Protein AF-A0A364JUT9-F1 (afdb_monomer_lite)

Sequence (100 aa):
MSEGKKLDDGKARMDLLPPEFLFATADILAFGAGKYGDRNWEKGMSWGRVFAALMRHMWAWWRKEPNDPETGKSHLWHAACCIAFLIAYEQRQSGTDDRP

pLDDT: mean 96.1, std 6.49, range [58.47, 98.88]

Secondary structure (DSSP, 8-state):
-PPPP---TTS--GGGS-HHHHHHHHHHHHHHHHHH-TTGGGG--BHHHHHHHHHHHHHHHHTTPPSPTTTSS-HHHHHHHHHHHHHHHHHHT-SB----

Structure (mmCIF, N/CA/C/O backbone):
data_AF-A0A364JUT9-F1
#
_entry.id   AF-A0A364JUT9-F1
#
loop_
_atom_site.group_PDB
_atom_site.id
_atom_site.type_symbol
_atom_site.label_atom_id
_atom_site.label_alt_id
_atom_site.label_comp_id
_atom_site.label_asym_id
_atom_site.label_entity_id
_atom_site.label_seq_id
_atom_site.pdbx_PDB_ins_code
_atom_site.Cartn_x
_atom_site.Cartn_y
_atom_site.Cartn_z
_atom_site.occupancy
_atom_site.B_iso_or_equiv
_atom_site.auth_seq_id
_atom_site.auth_comp_id
_atom_site.auth_asym_id
_atom_site.auth_atom_id
_atom_site.pdbx_PDB_model_num
ATOM 1 N N . MET A 1 1 ? -42.294 -15.866 -11.184 1.00 58.47 1 MET A N 1
ATOM 2 C CA . MET A 1 1 ? -41.504 -16.093 -9.956 1.00 58.47 1 MET A CA 1
ATOM 3 C C . MET A 1 1 ? -40.884 -14.762 -9.570 1.00 58.47 1 MET A C 1
ATOM 5 O O . MET A 1 1 ? -40.349 -14.116 -10.459 1.00 58.47 1 MET A O 1
ATOM 9 N N . SER A 1 2 ? -41.024 -14.305 -8.326 1.00 66.50 2 SER A N 1
ATOM 10 C CA . SER A 1 2 ? -40.349 -13.083 -7.864 1.00 66.50 2 SER A CA 1
ATOM 11 C C . SER A 1 2 ? -38.942 -13.437 -7.384 1.00 66.50 2 SER A C 1
ATOM 13 O O . SER A 1 2 ? -38.812 -14.268 -6.485 1.00 66.50 2 SER A O 1
ATOM 15 N N . GLU A 1 3 ? -37.906 -12.844 -7.977 1.00 78.75 3 GLU A N 1
ATOM 16 C CA . GLU A 1 3 ? -36.531 -12.995 -7.487 1.00 78.75 3 GLU A CA 1
ATOM 17 C C . GLU A 1 3 ? -36.251 -12.073 -6.290 1.00 78.75 3 GLU A C 1
ATOM 19 O O . GLU A 1 3 ? -36.969 -11.099 -6.046 1.00 78.75 3 GLU A O 1
ATOM 24 N N . GLY A 1 4 ? -35.194 -12.385 -5.537 1.00 77.12 4 GLY A N 1
ATOM 25 C CA . GLY A 1 4 ? -34.734 -11.552 -4.431 1.00 77.12 4 GLY A CA 1
ATOM 26 C C . GLY A 1 4 ? -34.088 -10.259 -4.929 1.00 77.12 4 GLY A C 1
ATOM 27 O O . GLY A 1 4 ? -33.151 -10.291 -5.719 1.00 77.12 4 GLY A O 1
ATOM 28 N N . LYS A 1 5 ? -34.552 -9.113 -4.423 1.00 81.81 5 LYS A N 1
ATOM 29 C CA . LYS A 1 5 ? -33.970 -7.800 -4.726 1.00 81.81 5 LYS A CA 1
ATOM 30 C C .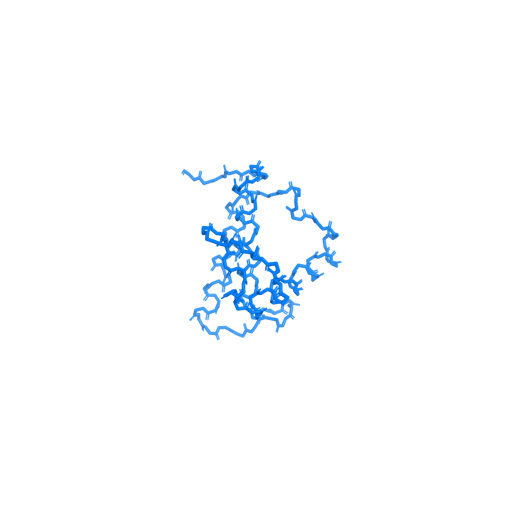 LYS A 1 5 ? -32.871 -7.462 -3.719 1.00 81.81 5 LYS A C 1
ATOM 32 O O . LYS A 1 5 ? -33.113 -7.478 -2.513 1.00 81.81 5 LYS A O 1
ATOM 37 N N . LYS A 1 6 ? -31.688 -7.086 -4.207 1.00 81.38 6 LYS A N 1
ATOM 38 C CA . LYS A 1 6 ? -30.591 -6.564 -3.383 1.00 81.38 6 LYS A CA 1
ATOM 39 C C . LYS A 1 6 ? -30.417 -5.069 -3.652 1.00 81.38 6 LYS A C 1
ATOM 41 O O . LYS A 1 6 ? -30.128 -4.669 -4.774 1.00 81.38 6 LYS A O 1
ATOM 46 N N . LEU A 1 7 ? -30.646 -4.242 -2.633 1.00 85.56 7 LEU A N 1
ATOM 47 C CA . LEU A 1 7 ? -30.439 -2.793 -2.698 1.00 85.56 7 LEU A CA 1
ATOM 48 C C . LEU A 1 7 ? -29.015 -2.490 -2.223 1.00 85.56 7 LEU A C 1
ATOM 50 O O . LEU A 1 7 ? -28.720 -2.585 -1.028 1.00 85.56 7 LEU A O 1
ATOM 54 N N . ASP A 1 8 ? -28.128 -2.198 -3.170 1.00 86.25 8 ASP A N 1
ATOM 55 C CA . ASP A 1 8 ? -26.706 -1.932 -2.917 1.00 86.25 8 ASP A CA 1
ATOM 56 C C . ASP A 1 8 ? -26.336 -0.440 -3.050 1.00 86.25 8 ASP A C 1
ATOM 58 O O . ASP A 1 8 ? -25.159 -0.089 -2.972 1.00 86.25 8 ASP A O 1
ATOM 62 N N . ASP A 1 9 ? -27.332 0.445 -3.171 1.00 89.25 9 ASP A N 1
ATOM 63 C CA . ASP A 1 9 ? -27.134 1.899 -3.172 1.00 89.25 9 ASP A CA 1
ATOM 64 C C . ASP A 1 9 ? -26.361 2.354 -1.925 1.00 89.25 9 ASP A C 1
ATOM 66 O O . ASP A 1 9 ? -26.660 1.960 -0.795 1.00 89.25 9 ASP A O 1
ATOM 70 N N . GLY A 1 10 ? -25.335 3.177 -2.148 1.00 89.69 10 GLY A N 1
ATOM 71 C CA . GLY A 1 10 ? -24.460 3.701 -1.097 1.00 89.69 10 GLY A CA 1
ATOM 72 C C . GLY A 1 10 ? -23.404 2.722 -0.566 1.00 89.69 10 GLY A C 1
ATOM 73 O O . GLY A 1 10 ? -22.617 3.111 0.296 1.00 89.69 10 GLY A O 1
ATOM 74 N N . LYS A 1 11 ? -23.338 1.475 -1.057 1.00 92.12 11 LYS A N 1
ATOM 75 C CA . LYS A 1 11 ? -22.306 0.509 -0.643 1.00 92.12 11 LYS A CA 1
ATOM 76 C C . LYS A 1 11 ? -21.031 0.646 -1.475 1.00 92.12 11 LYS A C 1
ATOM 78 O O . LYS A 1 11 ? -21.060 1.037 -2.641 1.00 92.12 11 LYS A O 1
ATOM 83 N N . ALA A 1 12 ? -19.900 0.268 -0.879 1.00 93.31 12 ALA A N 1
ATOM 84 C CA . ALA A 1 12 ? -18.621 0.216 -1.577 1.00 93.31 12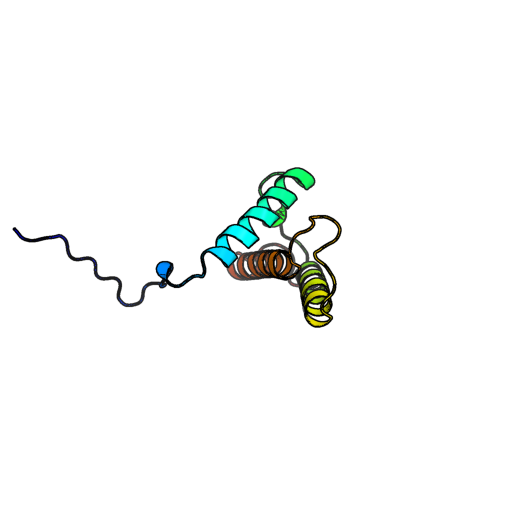 ALA A CA 1
ATOM 85 C C . ALA A 1 12 ? -18.668 -0.775 -2.756 1.00 93.31 12 ALA A C 1
ATOM 87 O O . ALA A 1 12 ? -19.085 -1.926 -2.607 1.00 93.31 12 ALA A O 1
ATOM 88 N N . ARG A 1 13 ? -18.203 -0.329 -3.926 1.00 93.50 13 ARG A N 1
ATOM 89 C CA . ARG A 1 13 ? -18.170 -1.108 -5.171 1.00 93.50 13 ARG A CA 1
ATOM 90 C C . ARG A 1 13 ? -16.906 -1.960 -5.261 1.00 93.50 13 ARG A C 1
ATOM 92 O O . ARG A 1 13 ? -15.987 -1.657 -6.016 1.00 93.50 13 ARG A O 1
ATOM 99 N N . MET A 1 14 ? -16.863 -3.017 -4.449 1.00 93.75 14 MET A N 1
ATOM 100 C CA . MET A 1 14 ? -15.730 -3.955 -4.385 1.00 93.75 14 MET A CA 1
ATOM 101 C C . MET A 1 14 ? -15.410 -4.597 -5.742 1.00 93.75 14 MET A C 1
ATOM 103 O O . MET A 1 14 ? -14.259 -4.909 -6.017 1.00 93.75 14 MET A O 1
ATOM 107 N N . ASP A 1 15 ? -16.420 -4.761 -6.595 1.00 93.25 15 ASP A N 1
ATOM 108 C CA . ASP A 1 15 ? -16.316 -5.299 -7.952 1.00 93.25 15 ASP A CA 1
ATOM 109 C C . ASP A 1 15 ? -15.539 -4.397 -8.926 1.00 93.25 15 ASP A C 1
ATOM 111 O O . ASP A 1 15 ? -15.110 -4.867 -9.974 1.00 93.25 15 ASP A O 1
ATOM 115 N N . LEU A 1 16 ? -15.341 -3.118 -8.587 1.00 94.94 16 LEU A N 1
ATOM 116 C CA . LEU A 1 16 ? -14.548 -2.180 -9.386 1.00 94.94 16 LEU A CA 1
ATOM 117 C C . LEU A 1 16 ? -13.066 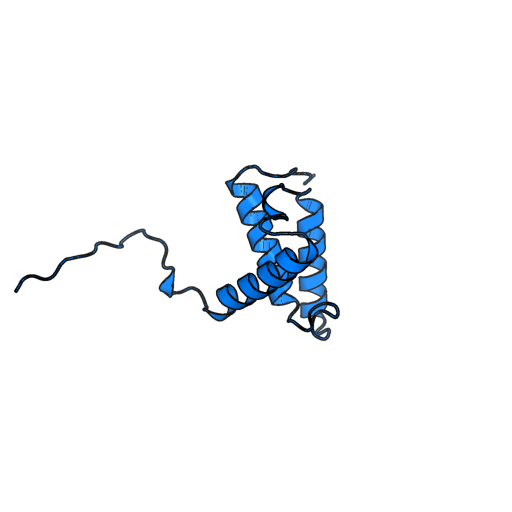-2.157 -8.994 1.00 94.94 16 LEU A C 1
ATOM 119 O O . LEU A 1 16 ? -12.277 -1.476 -9.650 1.00 94.94 16 LEU A O 1
ATOM 123 N N . LEU A 1 17 ? -12.672 -2.863 -7.930 1.00 96.19 17 LEU A N 1
ATOM 124 C CA . LEU A 1 17 ? -11.262 -2.971 -7.570 1.00 96.19 17 LEU A CA 1
ATOM 125 C C . LEU A 1 17 ? -10.529 -3.815 -8.621 1.00 96.19 17 LEU A C 1
ATOM 127 O O . LEU A 1 17 ? -10.958 -4.940 -8.885 1.00 96.19 17 LEU A O 1
ATOM 131 N N . PRO A 1 18 ? -9.405 -3.328 -9.184 1.00 97.31 18 PRO A N 1
ATOM 132 C CA . PRO A 1 18 ? -8.568 -4.139 -10.057 1.00 97.31 18 PRO A CA 1
ATOM 133 C C . PRO A 1 18 ? -8.095 -5.396 -9.309 1.00 97.31 18 PRO A C 1
ATOM 135 O O . PRO A 1 18 ? -7.448 -5.261 -8.260 1.00 97.31 18 PRO A O 1
ATOM 138 N N . PRO A 1 19 ? -8.387 -6.615 -9.797 1.00 97.56 19 PRO A N 1
ATOM 139 C CA . PRO A 1 19 ? -7.955 -7.843 -9.134 1.00 97.56 19 PRO A CA 1
ATOM 140 C C . PRO A 1 19 ? -6.435 -7.917 -8.955 1.00 97.56 19 PRO A C 1
ATOM 142 O O . PRO A 1 19 ? -5.955 -8.458 -7.962 1.00 97.56 19 PRO A O 1
ATOM 145 N N . GLU A 1 20 ? -5.668 -7.316 -9.866 1.00 98.25 20 GLU A N 1
ATOM 146 C CA . GLU A 1 20 ? -4.209 -7.240 -9.803 1.00 98.25 20 GLU A CA 1
ATOM 147 C C . GLU A 1 20 ? -3.738 -6.543 -8.529 1.00 98.25 20 GLU A C 1
ATOM 149 O O . GLU A 1 20 ? -2.767 -6.986 -7.929 1.00 98.25 20 GLU A O 1
ATOM 154 N N . PHE A 1 21 ? -4.433 -5.492 -8.077 1.00 98.19 21 PHE A N 1
ATOM 155 C CA . PHE A 1 21 ? -4.106 -4.806 -6.826 1.00 98.19 21 PHE A CA 1
ATOM 156 C C . PHE A 1 21 ? -4.316 -5.724 -5.615 1.00 98.19 21 PHE A C 1
ATOM 158 O O . PHE A 1 21 ? -3.480 -5.765 -4.707 1.00 98.19 21 PHE A O 1
ATOM 165 N N . LEU A 1 22 ? -5.411 -6.490 -5.621 1.00 98.00 22 LEU A N 1
ATOM 166 C CA . LEU A 1 22 ? -5.748 -7.426 -4.549 1.00 98.00 22 LEU A CA 1
ATOM 167 C C . LEU A 1 22 ? -4.718 -8.556 -4.463 1.00 98.00 22 LEU A C 1
ATOM 169 O O . LEU A 1 22 ? -4.142 -8.782 -3.398 1.00 98.00 22 LEU A O 1
ATOM 173 N N . PHE A 1 23 ? -4.442 -9.223 -5.585 1.00 98.50 23 PHE A N 1
ATOM 174 C CA . PHE A 1 23 ? -3.491 -10.333 -5.634 1.00 98.50 23 PHE A CA 1
ATOM 175 C C . PHE A 1 23 ? -2.049 -9.872 -5.400 1.00 98.50 23 PHE A C 1
ATOM 177 O O . PHE A 1 23 ? -1.326 -10.525 -4.655 1.00 98.50 23 PHE A O 1
ATOM 184 N N . ALA A 1 24 ? -1.646 -8.717 -5.939 1.00 98.62 24 ALA A N 1
ATOM 185 C CA . ALA A 1 24 ? -0.332 -8.132 -5.678 1.00 98.62 24 ALA A CA 1
ATOM 186 C C . ALA A 1 24 ? -0.099 -7.882 -4.185 1.00 98.62 24 ALA A C 1
ATOM 188 O O . ALA A 1 24 ? 0.941 -8.250 -3.640 1.00 98.62 24 ALA A O 1
ATOM 189 N N . THR A 1 25 ? -1.078 -7.272 -3.513 1.00 98.50 25 THR A N 1
ATOM 190 C CA . THR A 1 25 ? -0.987 -6.995 -2.075 1.00 98.50 25 THR A CA 1
ATOM 191 C C . THR A 1 25 ? -0.973 -8.298 -1.273 1.00 98.50 25 THR A C 1
ATOM 193 O O . THR A 1 25 ? -0.171 -8.436 -0.350 1.00 98.50 25 THR A O 1
ATOM 196 N N . ALA A 1 26 ? -1.806 -9.276 -1.646 1.00 98.50 26 ALA A N 1
ATOM 197 C CA . ALA A 1 26 ? -1.848 -10.589 -1.004 1.00 98.50 26 ALA A CA 1
ATOM 198 C C . ALA A 1 26 ? -0.514 -11.349 -1.119 1.00 98.50 26 ALA A C 1
ATOM 200 O O . ALA A 1 26 ? -0.046 -11.893 -0.121 1.00 98.50 26 ALA A O 1
ATOM 201 N N . ASP A 1 27 ? 0.135 -11.326 -2.286 1.00 98.62 27 ASP A N 1
ATOM 202 C CA . ASP A 1 27 ? 1.451 -11.941 -2.503 1.00 98.62 27 ASP A CA 1
ATOM 203 C C . ASP A 1 27 ? 2.521 -11.337 -1.577 1.00 98.62 27 ASP A C 1
ATOM 205 O O . ASP A 1 27 ? 3.300 -12.067 -0.958 1.00 98.62 27 ASP A O 1
ATOM 209 N N . ILE A 1 28 ? 2.555 -10.006 -1.435 1.00 98.75 28 ILE A N 1
ATOM 210 C CA . ILE A 1 28 ? 3.516 -9.338 -0.540 1.00 98.75 28 ILE A CA 1
ATOM 211 C C . ILE A 1 28 ? 3.205 -9.629 0.932 1.00 98.75 28 ILE A C 1
ATOM 213 O O . ILE A 1 28 ? 4.126 -9.824 1.727 1.00 98.75 28 ILE A O 1
ATOM 217 N N . LEU A 1 29 ? 1.926 -9.712 1.309 1.00 98.62 29 LEU A N 1
ATOM 218 C CA . LEU A 1 29 ? 1.529 -10.130 2.655 1.00 98.62 29 LEU A CA 1
ATOM 219 C C . LEU A 1 29 ? 1.960 -11.571 2.950 1.00 98.62 29 LEU A C 1
ATOM 221 O O . LEU A 1 29 ? 2.456 -11.826 4.044 1.00 98.62 29 LEU A O 1
ATOM 225 N N . ALA A 1 30 ? 1.828 -12.490 1.988 1.00 98.69 30 ALA A N 1
ATOM 226 C CA . ALA A 1 30 ? 2.282 -13.873 2.127 1.00 98.69 30 ALA A CA 1
ATOM 227 C C . ALA A 1 30 ? 3.809 -13.958 2.285 1.00 98.69 30 ALA A C 1
ATOM 229 O O . ALA A 1 30 ? 4.301 -14.658 3.171 1.00 98.69 30 ALA A O 1
ATOM 230 N N . PHE A 1 31 ? 4.564 -13.186 1.495 1.00 98.62 31 PHE A N 1
ATOM 231 C CA . PHE A 1 31 ? 6.013 -13.053 1.672 1.00 98.62 31 PHE A CA 1
ATOM 232 C C . PHE A 1 31 ? 6.368 -12.539 3.079 1.00 98.62 31 PHE A C 1
ATOM 234 O O . PHE A 1 31 ? 7.194 -13.127 3.781 1.00 98.62 31 PHE A O 1
ATOM 241 N N . GLY A 1 32 ? 5.700 -11.471 3.527 1.00 98.06 32 GLY A N 1
ATOM 242 C CA . GLY A 1 32 ? 5.889 -10.901 4.859 1.00 98.06 32 GLY A CA 1
ATOM 243 C C . GLY A 1 32 ? 5.532 -11.874 5.985 1.00 98.06 32 GLY A C 1
ATOM 244 O O . GLY A 1 32 ? 6.248 -11.924 6.982 1.00 98.06 32 GLY A O 1
ATOM 245 N N . ALA A 1 33 ? 4.479 -12.676 5.818 1.00 98.50 33 ALA A N 1
ATOM 246 C CA . ALA A 1 33 ? 4.079 -13.709 6.768 1.00 98.50 33 ALA A CA 1
ATOM 247 C C . ALA A 1 33 ? 5.150 -14.801 6.904 1.00 98.50 33 ALA A C 1
ATOM 249 O O . ALA A 1 33 ? 5.528 -15.150 8.020 1.00 98.50 33 ALA A O 1
ATOM 250 N N . GLY A 1 34 ? 5.730 -15.261 5.790 1.00 98.31 34 GLY A N 1
ATOM 251 C CA . GLY A 1 34 ? 6.846 -16.212 5.819 1.00 98.31 34 GLY A CA 1
ATOM 252 C C . GLY A 1 34 ? 8.095 -15.666 6.523 1.00 98.31 34 GLY A C 1
ATOM 253 O O . GLY A 1 34 ? 8.816 -16.419 7.174 1.00 98.31 34 GLY A O 1
ATOM 254 N N . LYS A 1 35 ? 8.341 -14.353 6.434 1.00 98.00 35 LYS A N 1
ATOM 255 C CA . LYS A 1 35 ? 9.532 -13.704 7.007 1.00 98.00 35 LYS A CA 1
ATOM 256 C C . LYS A 1 35 ? 9.367 -13.257 8.463 1.00 98.00 35 LYS A C 1
ATOM 258 O O . LYS A 1 35 ? 10.315 -13.339 9.240 1.00 98.00 35 LYS A O 1
ATOM 263 N N . TYR A 1 36 ? 8.195 -12.744 8.827 1.00 97.94 36 TYR A N 1
ATOM 264 C CA . TYR A 1 36 ? 7.947 -12.078 10.113 1.00 97.94 36 TYR A CA 1
ATOM 265 C C . TYR A 1 36 ? 6.861 -12.757 10.960 1.00 97.94 36 TYR A C 1
ATOM 267 O O . TYR A 1 36 ? 6.582 -12.299 12.070 1.00 97.94 36 TYR A O 1
ATOM 275 N N . GLY A 1 37 ? 6.263 -13.837 10.456 1.00 98.31 37 GLY A N 1
ATOM 276 C CA . GLY A 1 37 ? 5.113 -14.508 11.047 1.00 98.31 37 GLY A CA 1
ATOM 277 C C . GLY A 1 37 ? 3.779 -13.905 10.607 1.00 98.31 37 GLY A C 1
ATOM 278 O O . GLY A 1 37 ? 3.678 -12.732 10.224 1.00 98.31 37 GLY A O 1
ATOM 279 N N . ASP A 1 38 ? 2.735 -14.726 10.693 1.00 98.25 38 ASP A N 1
ATOM 280 C CA . ASP A 1 38 ? 1.373 -14.345 10.334 1.00 98.25 38 ASP A CA 1
ATOM 281 C C . ASP A 1 38 ? 0.923 -13.091 11.083 1.00 98.25 38 ASP A C 1
ATOM 283 O O . ASP A 1 38 ? 1.138 -12.939 12.288 1.00 98.25 38 ASP A O 1
ATOM 287 N N . ARG A 1 39 ? 0.262 -12.184 10.353 1.00 97.19 39 ARG A N 1
ATOM 288 C CA . ARG A 1 39 ? -0.368 -10.971 10.905 1.00 97.19 39 ARG A CA 1
ATOM 289 C C . ARG A 1 39 ? 0.586 -10.076 11.713 1.00 97.19 39 ARG A C 1
ATOM 291 O O . ARG A 1 39 ? 0.123 -9.236 12.477 1.00 97.19 39 ARG A O 1
ATOM 298 N N . ASN A 1 40 ? 1.909 -10.182 11.529 1.00 98.12 40 ASN A N 1
ATOM 299 C CA . ASN A 1 40 ? 2.879 -9.393 12.300 1.00 98.12 40 ASN A CA 1
ATOM 300 C C . ASN A 1 40 ? 2.663 -7.874 12.177 1.00 98.12 40 ASN A C 1
ATOM 302 O O . ASN A 1 40 ? 2.910 -7.138 13.129 1.00 98.12 40 ASN A O 1
ATOM 306 N N . TRP A 1 41 ? 2.161 -7.413 11.028 1.00 97.81 41 TRP A N 1
ATOM 307 C CA . TRP A 1 41 ? 1.819 -6.011 10.796 1.00 97.81 41 TRP A CA 1
ATOM 308 C C . TRP A 1 41 ? 0.739 -5.483 11.755 1.00 97.81 41 TRP A C 1
ATOM 310 O O . TRP A 1 41 ? 0.747 -4.305 12.087 1.00 97.81 41 TRP A O 1
ATOM 320 N N . GLU A 1 42 ? -0.151 -6.332 12.278 1.00 97.94 42 GLU A N 1
ATOM 321 C CA . GLU A 1 42 ? -1.233 -5.904 13.179 1.00 97.94 42 GLU A CA 1
ATOM 322 C C . GLU A 1 42 ? -0.737 -5.436 14.548 1.00 97.94 42 GLU A C 1
ATOM 324 O O . GLU A 1 42 ? -1.455 -4.727 15.249 1.00 97.94 42 GLU A O 1
ATOM 329 N N . LYS A 1 43 ? 0.505 -5.775 14.916 1.00 97.81 43 LYS A N 1
ATOM 330 C CA . LYS A 1 43 ? 1.159 -5.250 16.124 1.00 97.81 43 LYS A CA 1
ATOM 331 C C . LYS A 1 43 ? 1.417 -3.740 16.039 1.00 97.81 43 LYS A C 1
ATOM 333 O O . LYS A 1 43 ? 1.719 -3.121 17.054 1.00 97.81 43 LYS A O 1
ATOM 338 N N . GLY A 1 44 ? 1.293 -3.154 14.847 1.00 97.56 44 GLY A N 1
ATOM 339 C CA . GLY A 1 44 ? 1.565 -1.749 14.597 1.00 97.56 44 GLY A CA 1
ATOM 340 C C . GLY A 1 44 ? 3.058 -1.448 14.469 1.00 97.56 44 GLY A C 1
ATOM 341 O O . GLY A 1 44 ? 3.929 -2.219 14.871 1.00 97.56 44 GLY A O 1
ATOM 342 N N . MET A 1 45 ? 3.355 -0.303 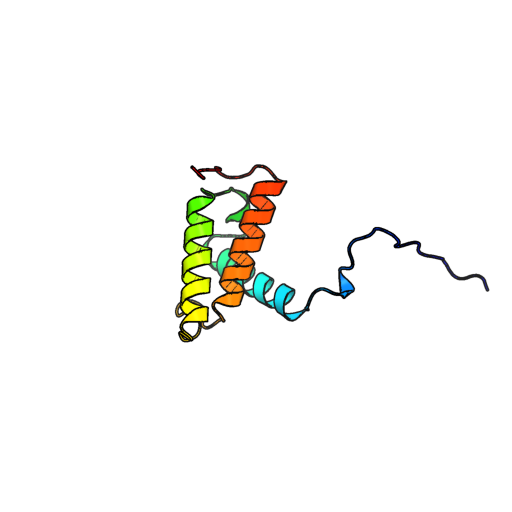13.861 1.00 98.19 45 MET A N 1
ATOM 343 C CA . MET A 1 45 ? 4.702 0.257 13.707 1.00 98.19 45 MET A CA 1
ATOM 344 C C . MET A 1 45 ? 4.608 1.786 13.806 1.00 98.19 45 MET A C 1
ATOM 346 O O . MET A 1 45 ? 3.501 2.328 13.804 1.00 98.19 45 MET A O 1
ATOM 350 N N . SER A 1 46 ? 5.742 2.493 13.844 1.00 98.56 46 SER A N 1
ATOM 351 C CA . SER A 1 46 ? 5.710 3.944 13.612 1.00 98.56 46 SER A CA 1
ATOM 352 C C . SER A 1 46 ? 5.237 4.226 12.179 1.00 98.56 46 SER A C 1
ATOM 354 O O . SER A 1 46 ? 5.641 3.536 11.232 1.00 98.56 46 SER A O 1
ATOM 356 N N . TRP A 1 47 ? 4.335 5.188 12.015 1.00 98.62 47 TRP A N 1
ATOM 357 C CA . TRP A 1 47 ? 3.691 5.470 10.731 1.00 98.62 47 TRP A CA 1
ATOM 358 C C . TRP A 1 47 ? 4.703 6.026 9.727 1.00 98.62 47 TRP A C 1
ATOM 360 O O . TRP A 1 47 ? 4.742 5.593 8.575 1.00 98.62 47 TRP A O 1
ATOM 370 N N . GLY A 1 48 ? 5.608 6.884 10.186 1.00 98.69 48 GLY A N 1
ATOM 371 C CA . GLY A 1 48 ? 6.740 7.432 9.454 1.00 98.69 48 GLY A CA 1
ATOM 372 C C . GLY A 1 48 ? 7.675 6.350 8.923 1.00 98.69 48 GLY A C 1
ATOM 373 O O . GLY A 1 48 ? 8.154 6.458 7.793 1.00 98.69 48 GLY A O 1
ATOM 374 N N . ARG A 1 49 ? 7.877 5.245 9.659 1.00 98.50 49 ARG A N 1
ATOM 375 C CA . ARG A 1 49 ? 8.655 4.096 9.163 1.00 98.50 49 ARG A CA 1
ATOM 376 C C . ARG A 1 49 ? 8.002 3.447 7.941 1.00 98.50 49 ARG A C 1
ATOM 378 O O . ARG A 1 49 ? 8.706 3.132 6.978 1.00 98.50 49 ARG A O 1
ATOM 385 N N . VAL A 1 50 ? 6.684 3.242 7.972 1.00 98.62 50 VAL A N 1
ATOM 386 C CA . VAL A 1 50 ? 5.937 2.658 6.844 1.00 98.62 50 VAL A CA 1
ATOM 387 C C . VAL A 1 50 ? 5.850 3.649 5.683 1.00 98.62 50 VAL A C 1
ATOM 389 O O . VAL A 1 50 ? 6.093 3.268 4.540 1.00 98.62 50 VAL A O 1
ATOM 392 N N . PHE A 1 51 ? 5.616 4.932 5.965 1.00 98.81 51 PHE A N 1
ATOM 393 C CA . PHE A 1 51 ? 5.619 5.995 4.961 1.00 98.81 51 PHE A CA 1
ATOM 394 C C . PHE A 1 51 ? 6.976 6.119 4.252 1.00 98.81 51 PHE A C 1
ATOM 396 O O . PHE A 1 51 ? 7.041 6.198 3.028 1.00 98.81 51 PHE A O 1
ATOM 403 N N . ALA A 1 52 ? 8.086 6.053 4.989 1.00 98.75 52 ALA A N 1
ATOM 404 C CA . ALA A 1 52 ? 9.416 6.073 4.391 1.00 98.75 52 ALA A CA 1
ATOM 405 C C . ALA A 1 52 ? 9.661 4.852 3.484 1.00 98.75 52 ALA A C 1
ATOM 407 O O . ALA A 1 52 ? 10.300 4.986 2.440 1.00 98.75 52 ALA A O 1
ATOM 408 N N . ALA A 1 53 ? 9.166 3.664 3.859 1.00 98.69 53 ALA A N 1
ATOM 409 C CA . ALA A 1 53 ? 9.238 2.468 3.014 1.00 98.69 53 ALA A CA 1
ATOM 410 C C . ALA A 1 53 ? 8.406 2.616 1.734 1.00 98.69 53 ALA A C 1
ATOM 412 O O . ALA A 1 53 ? 8.932 2.388 0.644 1.00 98.69 53 ALA A O 1
ATOM 413 N N . LEU A 1 54 ? 7.165 3.094 1.861 1.00 98.81 54 LEU A N 1
ATOM 414 C CA . LEU A 1 54 ? 6.307 3.454 0.735 1.00 98.81 54 LEU A CA 1
ATOM 415 C C . LEU A 1 54 ? 7.033 4.393 -0.235 1.00 98.81 54 LEU A C 1
ATOM 417 O O . LEU A 1 54 ? 7.134 4.091 -1.421 1.00 98.81 54 LEU A O 1
ATOM 421 N N . MET A 1 55 ? 7.590 5.498 0.264 1.00 98.81 55 MET A N 1
ATOM 422 C CA . MET A 1 55 ? 8.265 6.490 -0.574 1.00 98.81 55 MET A CA 1
ATOM 423 C C . MET A 1 55 ? 9.474 5.914 -1.318 1.00 98.81 55 MET A C 1
ATOM 425 O O . MET A 1 55 ? 9.683 6.260 -2.479 1.00 98.81 55 MET A O 1
ATOM 429 N N . ARG A 1 56 ? 10.253 5.012 -0.702 1.00 98.88 56 ARG A N 1
ATOM 430 C CA . ARG A 1 56 ? 11.364 4.334 -1.394 1.00 98.88 56 ARG A CA 1
ATOM 431 C C . ARG A 1 56 ? 10.869 3.482 -2.561 1.00 98.88 56 ARG A C 1
ATOM 433 O O . ARG A 1 56 ? 11.424 3.592 -3.649 1.00 98.88 56 ARG A O 1
ATOM 440 N N . HIS A 1 57 ? 9.805 2.703 -2.367 1.00 98.81 57 HIS A N 1
ATOM 441 C CA . HIS A 1 57 ? 9.213 1.911 -3.448 1.00 98.81 57 HIS A CA 1
ATOM 442 C C . HIS A 1 57 ? 8.612 2.789 -4.552 1.00 98.81 57 HIS A C 1
ATOM 444 O O . HIS A 1 57 ? 8.826 2.519 -5.733 1.00 98.81 57 HIS A O 1
ATOM 450 N N . MET A 1 58 ? 7.922 3.873 -4.191 1.00 98.88 58 MET A N 1
ATOM 451 C CA . MET A 1 58 ? 7.357 4.806 -5.169 1.00 98.88 58 MET A CA 1
ATOM 452 C C . MET A 1 58 ? 8.444 5.487 -6.008 1.00 98.88 58 MET A C 1
ATOM 454 O O . MET A 1 58 ? 8.302 5.582 -7.226 1.00 98.88 58 MET A O 1
ATOM 458 N N . TRP A 1 59 ? 9.553 5.913 -5.394 1.00 98.81 59 TRP A N 1
ATOM 459 C CA . TRP A 1 59 ? 10.669 6.514 -6.128 1.00 98.81 59 TRP A CA 1
ATOM 460 C C . TRP A 1 59 ? 11.428 5.513 -6.996 1.00 98.81 59 TRP A C 1
ATOM 462 O O . TRP A 1 59 ? 11.785 5.864 -8.120 1.00 98.81 59 TRP A O 1
ATOM 472 N N . ALA A 1 60 ? 11.639 4.286 -6.519 1.00 98.81 60 ALA A N 1
ATOM 473 C CA . ALA A 1 60 ? 12.265 3.232 -7.313 1.00 98.81 60 ALA A CA 1
ATOM 474 C C . ALA A 1 60 ? 11.420 2.905 -8.557 1.00 98.81 60 ALA A C 1
ATOM 476 O O . ALA A 1 60 ? 11.926 2.889 -9.681 1.00 98.81 60 ALA A O 1
ATOM 477 N N . TRP A 1 61 ? 10.098 2.784 -8.386 1.00 98.75 61 TRP A N 1
ATOM 478 C CA . TRP A 1 61 ? 9.174 2.630 -9.508 1.00 98.75 61 TRP A CA 1
ATOM 479 C C . TRP A 1 61 ? 9.225 3.819 -10.476 1.00 98.75 61 TRP A C 1
ATOM 481 O O . TRP A 1 61 ? 9.344 3.626 -11.686 1.00 98.75 61 TRP A O 1
ATOM 491 N N . TRP A 1 62 ? 9.196 5.052 -9.959 1.00 98.69 62 TRP A N 1
ATOM 492 C CA . TRP A 1 62 ? 9.245 6.265 -10.782 1.00 98.69 62 TRP A CA 1
ATOM 493 C C . TRP A 1 62 ? 10.528 6.362 -11.617 1.00 98.69 62 TRP A C 1
ATOM 495 O O . TRP A 1 62 ? 10.514 6.826 -12.757 1.00 98.69 62 TRP A O 1
ATOM 505 N N . ARG A 1 63 ? 11.643 5.876 -11.068 1.00 98.69 63 ARG A N 1
ATOM 506 C CA . ARG A 1 63 ? 12.945 5.800 -11.743 1.00 98.69 63 ARG A CA 1
ATOM 507 C C . ARG A 1 63 ? 13.071 4.627 -12.712 1.00 98.69 63 ARG A C 1
ATOM 509 O O . ARG A 1 63 ? 14.117 4.494 -13.340 1.00 98.69 63 ARG A O 1
ATOM 516 N N . LYS A 1 64 ? 12.019 3.816 -12.874 1.00 98.44 64 LYS A N 1
ATOM 517 C CA . LYS A 1 64 ? 12.028 2.587 -13.679 1.00 98.44 64 LYS A CA 1
ATOM 518 C C . LYS A 1 64 ? 13.112 1.608 -13.224 1.00 98.44 64 LYS A C 1
ATOM 520 O O . LYS A 1 64 ? 13.707 0.918 -14.052 1.00 98.44 64 LYS A O 1
ATOM 525 N N . GLU A 1 65 ? 13.387 1.569 -11.922 1.00 98.69 65 GLU A N 1
ATOM 526 C CA . GLU A 1 65 ? 14.241 0.527 -11.365 1.00 98.69 65 GLU A CA 1
ATOM 527 C C . GLU A 1 65 ? 13.609 -0.851 -11.642 1.00 98.69 65 GLU A C 1
ATOM 529 O O . GLU A 1 65 ? 12.381 -0.951 -11.790 1.00 98.69 65 GLU A O 1
ATOM 534 N N . PRO A 1 66 ? 14.426 -1.916 -11.759 1.00 98.44 66 PRO A N 1
ATOM 535 C CA . PRO A 1 66 ? 13.914 -3.276 -11.826 1.00 98.44 66 PRO A CA 1
ATOM 536 C C . PRO A 1 66 ? 13.008 -3.597 -10.636 1.00 98.44 66 PRO A C 1
ATOM 538 O O . PRO A 1 66 ? 12.915 -2.845 -9.671 1.00 98.44 66 PRO A O 1
ATOM 541 N N . ASN A 1 67 ? 12.352 -4.751 -10.690 1.00 98.56 67 ASN A N 1
ATOM 542 C CA . ASN A 1 67 ? 11.567 -5.232 -9.562 1.00 98.56 67 ASN A CA 1
ATOM 543 C C . ASN A 1 67 ? 12.383 -5.269 -8.259 1.00 98.56 67 ASN A C 1
ATOM 545 O O . ASN A 1 67 ? 13.608 -5.398 -8.277 1.00 98.56 67 ASN A O 1
ATOM 549 N N . ASP A 1 68 ? 11.666 -5.209 -7.138 1.00 98.44 68 ASP A N 1
ATOM 550 C CA . ASP A 1 68 ? 12.241 -5.274 -5.803 1.00 98.44 68 ASP A CA 1
ATOM 551 C C . ASP A 1 68 ? 13.210 -6.467 -5.686 1.00 98.44 68 ASP A C 1
ATOM 553 O O . ASP A 1 68 ? 12.813 -7.597 -5.980 1.00 98.44 68 ASP A O 1
ATOM 557 N N . PRO A 1 69 ? 14.474 -6.246 -5.289 1.00 97.69 69 PRO A N 1
ATOM 558 C CA . PRO A 1 69 ? 15.511 -7.273 -5.367 1.00 97.69 69 PRO A CA 1
ATOM 559 C C . PRO A 1 69 ? 15.303 -8.421 -4.375 1.00 97.69 69 PRO A C 1
ATOM 561 O O . PRO A 1 69 ? 15.843 -9.504 -4.581 1.00 97.69 69 PRO A O 1
ATOM 564 N N . GLU A 1 70 ? 14.539 -8.202 -3.302 1.00 97.62 70 GLU A N 1
ATOM 565 C CA . GLU A 1 70 ? 14.264 -9.230 -2.299 1.00 97.62 70 GLU A CA 1
ATOM 566 C C . GLU A 1 70 ? 13.194 -10.218 -2.784 1.00 97.62 70 GLU A C 1
ATOM 568 O O . GLU A 1 70 ? 13.300 -11.422 -2.558 1.00 97.62 70 GLU A O 1
ATOM 573 N N . THR A 1 71 ? 12.170 -9.717 -3.471 1.00 97.94 71 THR A N 1
ATOM 574 C CA . THR A 1 71 ? 10.996 -10.519 -3.858 1.00 97.94 71 THR A CA 1
ATOM 575 C C . THR A 1 71 ? 10.901 -10.812 -5.352 1.00 97.94 71 THR A C 1
ATOM 577 O O . THR A 1 71 ? 10.114 -11.663 -5.767 1.00 97.94 71 THR A O 1
ATOM 580 N N . GLY A 1 72 ? 11.633 -10.073 -6.186 1.00 98.31 72 GLY A N 1
ATOM 581 C CA . GLY A 1 72 ? 11.469 -10.068 -7.637 1.00 98.31 72 GLY A CA 1
ATOM 582 C C . GLY A 1 72 ? 10.123 -9.499 -8.110 1.00 98.31 72 GLY A C 1
ATOM 583 O O . GLY A 1 72 ? 9.805 -9.614 -9.296 1.00 98.31 72 GLY A O 1
ATOM 584 N N . LYS A 1 73 ? 9.319 -8.887 -7.225 1.00 98.56 73 LYS A N 1
ATOM 585 C CA . LYS A 1 73 ? 7.993 -8.317 -7.530 1.00 98.56 73 LYS A CA 1
ATOM 586 C C . LYS A 1 73 ? 8.063 -6.806 -7.757 1.00 98.56 73 LYS A C 1
ATOM 588 O O . LYS A 1 73 ? 8.997 -6.138 -7.322 1.00 98.56 73 LYS A O 1
ATOM 593 N N . SER A 1 74 ? 7.065 -6.244 -8.438 1.00 98.69 74 SER A N 1
ATOM 594 C CA . SER A 1 74 ? 7.027 -4.801 -8.708 1.00 98.69 74 SER A CA 1
ATOM 595 C C . SER A 1 74 ? 7.057 -3.989 -7.412 1.00 98.69 74 SER A C 1
ATOM 597 O O . SER A 1 74 ? 6.361 -4.310 -6.449 1.00 98.69 74 SER A O 1
ATOM 599 N N . HIS A 1 75 ? 7.787 -2.875 -7.413 1.00 98.81 75 HIS A N 1
ATOM 600 C CA . HIS A 1 75 ? 7.763 -1.919 -6.307 1.00 98.81 75 HIS A CA 1
ATOM 601 C C . HIS A 1 75 ? 6.352 -1.395 -5.991 1.00 98.81 75 HIS A C 1
ATOM 603 O O . HIS A 1 75 ? 6.064 -1.102 -4.832 1.00 98.81 75 HIS A O 1
ATOM 609 N N . LEU A 1 76 ? 5.437 -1.351 -6.970 1.00 98.88 76 LEU A N 1
ATOM 610 C CA . LEU A 1 76 ? 4.041 -0.975 -6.718 1.00 98.88 76 LEU A CA 1
ATOM 611 C C . LEU A 1 76 ? 3.313 -1.964 -5.801 1.00 98.88 76 LEU A C 1
ATOM 613 O O . LEU A 1 76 ? 2.410 -1.561 -5.076 1.00 98.88 76 LEU A O 1
ATOM 617 N N . TRP A 1 77 ? 3.700 -3.241 -5.798 1.00 98.81 77 TRP A N 1
ATOM 618 C CA . TRP A 1 77 ? 3.074 -4.252 -4.942 1.00 98.81 77 TRP A CA 1
ATOM 619 C C . TRP A 1 77 ? 3.443 -4.009 -3.475 1.00 98.81 77 TRP A C 1
ATOM 621 O O . TRP A 1 77 ? 2.595 -4.045 -2.586 1.00 98.81 77 TRP A O 1
ATOM 631 N N . HIS A 1 78 ? 4.711 -3.674 -3.230 1.00 98.81 78 HIS A N 1
ATOM 632 C CA . HIS A 1 78 ? 5.201 -3.287 -1.907 1.00 98.81 78 HIS A CA 1
ATOM 633 C C . HIS A 1 78 ? 4.621 -1.954 -1.441 1.00 98.81 78 HIS A C 1
ATOM 635 O O . HIS A 1 78 ? 4.233 -1.819 -0.280 1.00 98.81 78 HIS A O 1
ATOM 641 N N . ALA A 1 79 ? 4.506 -0.985 -2.351 1.00 98.81 79 ALA A N 1
ATOM 642 C CA . ALA A 1 79 ? 3.839 0.283 -2.080 1.00 98.81 79 ALA A CA 1
ATOM 643 C C . ALA A 1 79 ? 2.364 0.075 -1.695 1.00 98.81 79 ALA A C 1
ATOM 645 O O . ALA A 1 79 ? 1.915 0.638 -0.697 1.00 98.81 79 ALA A O 1
ATOM 646 N N . ALA A 1 80 ? 1.631 -0.780 -2.417 1.00 98.81 80 ALA A N 1
ATOM 647 C CA . ALA A 1 80 ? 0.254 -1.146 -2.086 1.00 98.81 80 ALA A CA 1
ATOM 648 C C . ALA A 1 80 ? 0.143 -1.768 -0.685 1.00 98.81 80 ALA A C 1
ATOM 650 O O . ALA A 1 80 ? -0.719 -1.369 0.095 1.00 98.81 80 ALA A O 1
ATOM 651 N N . CYS A 1 81 ? 1.064 -2.669 -0.326 1.00 98.69 81 CYS A N 1
ATOM 652 C CA . CYS A 1 81 ? 1.137 -3.244 1.019 1.00 98.69 81 CYS A CA 1
ATOM 653 C C . CYS A 1 81 ? 1.390 -2.171 2.098 1.00 98.69 81 CYS A C 1
ATOM 655 O O . CYS A 1 81 ? 0.698 -2.135 3.115 1.00 98.69 81 CYS A O 1
ATOM 657 N N . CYS A 1 82 ? 2.307 -1.228 1.852 1.00 98.81 82 CYS A N 1
ATOM 658 C CA . CYS A 1 82 ? 2.552 -0.113 2.773 1.00 98.81 82 CYS A CA 1
ATOM 659 C C . CYS A 1 82 ? 1.319 0.792 2.938 1.00 98.81 82 CYS A C 1
ATOM 661 O O . CYS A 1 82 ? 0.999 1.188 4.058 1.00 98.81 82 CYS A O 1
ATOM 663 N N . ILE A 1 83 ? 0.605 1.097 1.849 1.00 98.81 83 ILE A N 1
ATOM 664 C CA . ILE A 1 83 ? -0.658 1.849 1.895 1.00 98.81 83 ILE A CA 1
ATOM 665 C C . ILE A 1 83 ? -1.718 1.081 2.689 1.00 98.81 83 ILE A C 1
ATOM 667 O O . ILE A 1 83 ? -2.375 1.672 3.542 1.00 98.81 83 ILE A O 1
ATOM 671 N N . ALA A 1 84 ? -1.852 -0.230 2.470 1.00 98.62 84 ALA A N 1
ATOM 672 C CA . ALA A 1 84 ? -2.785 -1.066 3.220 1.00 98.62 84 ALA A CA 1
ATOM 673 C C . ALA A 1 84 ? -2.496 -1.029 4.731 1.00 98.62 84 ALA A C 1
ATOM 675 O O . ALA A 1 84 ? -3.426 -0.904 5.529 1.00 98.62 84 ALA A O 1
ATOM 676 N N . PHE A 1 85 ? -1.220 -1.068 5.130 1.00 98.69 85 PHE A N 1
ATOM 677 C CA . PHE A 1 85 ? -0.828 -0.915 6.533 1.00 98.69 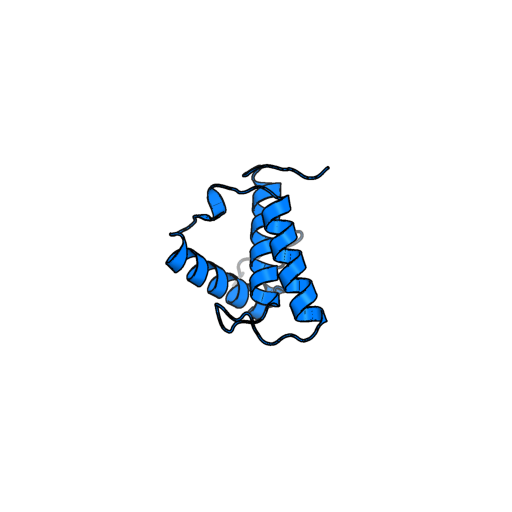85 PHE A CA 1
ATOM 678 C C . PHE A 1 85 ? -1.173 0.464 7.087 1.00 98.69 85 PHE A C 1
ATOM 680 O O . PHE A 1 85 ? -1.766 0.531 8.156 1.00 98.69 85 PHE A O 1
ATOM 687 N N . LEU A 1 86 ? -0.861 1.551 6.374 1.00 98.81 86 LEU A N 1
ATOM 688 C CA . LEU A 1 86 ? -1.171 2.907 6.840 1.00 98.81 86 LEU A CA 1
ATOM 689 C C . LEU A 1 86 ? -2.682 3.139 6.981 1.00 98.81 86 LEU A C 1
ATOM 691 O O . LEU A 1 86 ? -3.106 3.656 8.009 1.00 98.81 86 LEU A O 1
ATOM 695 N N . ILE A 1 87 ? -3.495 2.688 6.016 1.00 98.69 87 ILE A N 1
ATOM 696 C CA . ILE A 1 87 ? -4.966 2.733 6.112 1.00 98.69 87 ILE A CA 1
ATOM 697 C C . ILE A 1 87 ? -5.435 1.961 7.347 1.00 98.69 87 ILE A C 1
ATOM 699 O O . ILE A 1 87 ? -6.262 2.451 8.114 1.00 98.69 87 ILE A O 1
ATOM 703 N N . ALA A 1 88 ? -4.905 0.755 7.565 1.00 98.69 88 ALA A N 1
ATOM 704 C CA . ALA A 1 88 ? -5.290 -0.046 8.717 1.00 98.69 88 ALA A CA 1
ATOM 705 C C . ALA A 1 88 ? -4.860 0.604 10.038 1.00 9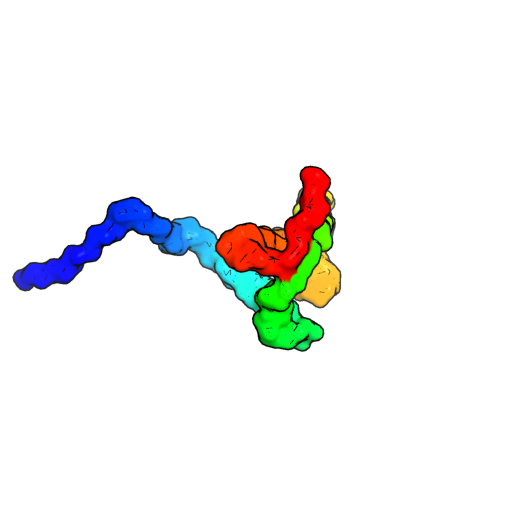8.69 88 ALA A C 1
ATOM 707 O O . ALA A 1 88 ? -5.630 0.584 10.994 1.00 98.69 88 ALA A O 1
ATOM 708 N N . TYR A 1 89 ? -3.667 1.194 10.097 1.00 98.75 89 TYR A N 1
ATOM 709 C CA . TYR A 1 89 ? -3.168 1.874 11.287 1.00 98.75 89 TYR A CA 1
ATOM 710 C C . TYR A 1 89 ? -3.983 3.119 11.616 1.00 98.75 89 TYR A C 1
ATOM 712 O O . TYR A 1 89 ? -4.354 3.298 12.774 1.00 98.75 89 TYR A O 1
ATOM 720 N N . GLU A 1 90 ? -4.335 3.914 10.607 1.00 98.62 90 GLU A N 1
ATOM 721 C CA . GLU A 1 90 ? -5.203 5.079 10.752 1.00 98.62 90 GLU A CA 1
ATOM 722 C C . GLU A 1 90 ? -6.603 4.679 11.235 1.00 98.62 90 GLU A C 1
ATOM 724 O O . GLU A 1 90 ? -7.087 5.191 12.243 1.00 98.62 90 GLU A O 1
ATOM 729 N N . GLN A 1 91 ? -7.246 3.709 10.581 1.00 98.50 91 GLN A N 1
ATOM 730 C CA . GLN A 1 91 ? -8.613 3.307 10.928 1.00 98.50 91 GLN A CA 1
ATOM 731 C C . GLN A 1 91 ? -8.713 2.592 12.279 1.00 98.50 91 GLN A C 1
ATOM 733 O O . GLN A 1 91 ? -9.739 2.685 12.950 1.00 98.50 91 GLN A O 1
ATOM 738 N N . ARG A 1 92 ? -7.671 1.851 12.674 1.00 98.19 92 ARG A N 1
ATOM 739 C CA . ARG A 1 92 ? -7.666 1.037 13.902 1.00 98.19 92 ARG A CA 1
ATOM 740 C C . ARG A 1 92 ? -6.932 1.697 15.062 1.00 98.19 92 ARG A C 1
ATOM 742 O O . ARG A 1 92 ? -6.933 1.130 16.149 1.00 98.19 92 ARG A O 1
ATOM 749 N N . GLN A 1 93 ? -6.306 2.852 14.833 1.00 97.69 93 GLN A N 1
ATOM 750 C CA . GLN A 1 93 ? -5.476 3.547 15.818 1.00 97.69 93 GLN A CA 1
ATOM 751 C C . GLN A 1 93 ? -4.367 2.636 16.381 1.00 97.69 93 GLN A C 1
ATOM 753 O O . GLN A 1 93 ? -4.127 2.584 17.585 1.00 97.69 93 GLN A O 1
ATOM 758 N N . SER A 1 94 ? -3.709 1.872 15.503 1.00 97.75 94 SER A N 1
ATOM 759 C CA . SER A 1 94 ? -2.633 0.943 15.873 1.00 97.75 94 SER A CA 1
ATOM 760 C C . SER A 1 94 ? -1.251 1.480 15.493 1.00 97.75 94 SER A C 1
ATOM 762 O O . SER A 1 94 ? -1.099 2.204 14.508 1.00 97.75 94 SER A O 1
ATOM 764 N N . GLY A 1 95 ? -0.216 1.060 16.224 1.00 97.56 95 GLY A N 1
ATOM 765 C CA . GLY A 1 95 ? 1.145 1.565 16.034 1.00 97.56 95 GLY A CA 1
ATOM 766 C C . GLY A 1 95 ? 1.347 2.934 16.684 1.00 97.56 95 GLY A C 1
ATOM 767 O O . GLY A 1 95 ? 0.779 3.210 17.737 1.00 97.56 95 GLY A O 1
ATOM 768 N N . THR A 1 96 ? 2.181 3.778 16.080 1.00 98.56 96 THR A N 1
ATOM 769 C CA . THR A 1 96 ? 2.488 5.118 16.600 1.00 98.56 96 THR A CA 1
ATOM 770 C C . THR A 1 96 ? 2.438 6.136 15.473 1.00 98.56 96 THR A C 1
ATOM 772 O O . THR A 1 96 ? 3.240 6.048 14.544 1.00 98.56 96 THR A O 1
ATOM 775 N N . ASP A 1 97 ? 1.515 7.092 15.569 1.00 98.31 97 ASP A N 1
ATOM 776 C CA . ASP A 1 97 ? 1.487 8.257 14.687 1.00 98.31 97 ASP A CA 1
ATOM 777 C C . ASP A 1 97 ? 2.595 9.233 15.106 1.00 98.31 97 ASP A C 1
ATOM 779 O O . ASP A 1 97 ? 2.492 9.926 16.114 1.00 98.31 97 ASP A O 1
ATOM 783 N N . ASP A 1 98 ? 3.697 9.206 14.366 1.00 98.31 98 ASP A N 1
ATOM 784 C CA . ASP A 1 98 ? 4.907 10.009 14.558 1.00 98.31 98 ASP A CA 1
ATOM 785 C C . ASP A 1 98 ? 5.076 11.068 13.455 1.00 98.31 98 ASP A C 1
ATOM 787 O O . ASP A 1 98 ? 6.188 11.534 13.191 1.00 98.31 98 ASP A O 1
ATOM 791 N N . ARG A 1 99 ? 3.978 11.437 12.783 1.00 96.56 99 ARG A N 1
ATOM 792 C CA . ARG A 1 99 ? 3.959 12.581 11.864 1.00 96.56 99 ARG A CA 1
ATOM 793 C C . ARG A 1 99 ? 4.168 13.885 12.664 1.00 96.56 99 ARG A C 1
ATOM 795 O O . ARG A 1 99 ? 3.677 13.970 13.789 1.00 96.56 99 ARG A O 1
ATOM 802 N N . PRO A 1 100 ? 4.920 14.862 12.119 1.00 89.50 100 PRO A N 1
ATOM 803 C CA . PRO A 1 100 ? 5.219 16.122 12.803 1.00 89.50 100 PRO A CA 1
ATOM 804 C C . PRO A 1 100 ? 4.003 17.046 12.932 1.00 89.50 100 PRO A C 1
ATOM 806 O O . PRO A 1 100 ? 3.077 16.937 12.093 1.00 89.50 100 PRO A O 1
#

Radius of gyration: 16.98 Å; chains: 1; bounding box: 57×32×30 Å

InterPro domains:
  IPR044038 dATP/dGTP diphosphohydrolase, N-terminal [PF18909] (3-99)

Organism: NCBI:txid1293442

Foldseek 3Di:
DDDDDDDCPPHDPPVPDDVCLVVLLVVVQVVCCVVPNHPNLQQAAELVVLVVLLVVLVVCVVVVHQDDPVRSHRSVSSNSNSVVSNVCCVVVVHYHHPDD